Protein AF-A0A349EI60-F1 (afdb_monomer_lite)

Secondary structure (DSSP, 8-state):
---TT-TTS-GGG--TT--TTTTHHHHHTT----PPPHHHHHH-S-HHHHHHHHHHHHHHHHHHHTTS-GGGSSTT--

Structure (mmCIF, N/CA/C/O backbone):
data_AF-A0A349EI60-F1
#
_entry.id   AF-A0A349EI60-F1
#
loop_
_atom_site.group_PDB
_atom_site.id
_atom_site.type_symbol
_atom_site.label_atom_id
_atom_site.label_alt_id
_atom_site.label_comp_id
_atom_site.label_asym_id
_atom_site.label_entity_id
_atom_site.label_seq_id
_atom_site.pdbx_PDB_ins_code
_atom_site.Cartn_x
_atom_site.Cartn_y
_atom_site.Cartn_z
_atom_site.occupancy
_atom_site.B_iso_or_equiv
_atom_site.auth_seq_id
_atom_site.auth_comp_id
_atom_site.auth_asym_id
_atom_site.auth_atom_id
_atom_site.pdbx_PDB_model_num
ATOM 1 N N . MET A 1 1 ? 38.114 -10.516 -28.182 1.00 40.78 1 MET A N 1
ATOM 2 C CA . MET A 1 1 ? 37.449 -10.806 -29.468 1.00 40.78 1 MET A CA 1
ATOM 3 C C . MET A 1 1 ? 35.973 -10.469 -29.316 1.00 40.78 1 MET A C 1
ATOM 5 O O . MET A 1 1 ? 35.374 -10.975 -28.377 1.00 40.78 1 MET A O 1
ATOM 9 N N . ALA A 1 2 ? 35.425 -9.588 -30.158 1.00 48.28 2 ALA A N 1
ATOM 10 C CA . ALA A 1 2 ? 34.001 -9.241 -30.156 1.00 48.28 2 ALA A CA 1
ATOM 11 C C . ALA A 1 2 ? 33.172 -10.409 -30.725 1.00 48.28 2 ALA A C 1
ATOM 13 O O . ALA A 1 2 ? 33.569 -11.020 -31.718 1.00 48.28 2 ALA A O 1
ATOM 14 N N . ASN A 1 3 ? 32.073 -10.755 -30.054 1.00 54.50 3 ASN A N 1
ATOM 15 C CA . ASN A 1 3 ? 31.204 -11.881 -30.393 1.00 54.50 3 ASN A CA 1
ATOM 16 C C . ASN A 1 3 ? 30.256 -11.468 -31.534 1.00 54.50 3 ASN A C 1
ATOM 18 O O . ASN A 1 3 ? 29.392 -10.624 -31.341 1.00 54.50 3 ASN A O 1
ATOM 22 N N . GLN A 1 4 ? 30.446 -12.035 -32.727 1.00 59.41 4 GLN A N 1
ATOM 23 C CA . GLN A 1 4 ? 29.749 -11.675 -33.974 1.00 59.41 4 GLN A CA 1
ATOM 24 C C . GLN A 1 4 ? 28.333 -12.279 -34.103 1.00 59.41 4 GLN A C 1
ATOM 26 O O . GLN A 1 4 ? 27.943 -12.669 -35.199 1.00 59.41 4 GLN A O 1
ATOM 31 N N . ASN A 1 5 ? 27.572 -12.417 -33.012 1.00 58.12 5 ASN A N 1
ATOM 32 C CA . ASN A 1 5 ? 26.292 -13.147 -33.036 1.00 58.12 5 ASN A CA 1
ATOM 33 C C . ASN A 1 5 ? 25.040 -12.327 -32.697 1.00 58.12 5 ASN A C 1
ATOM 35 O O . ASN A 1 5 ? 23.972 -12.915 -32.615 1.00 58.12 5 ASN A O 1
ATOM 39 N N . ASP A 1 6 ? 25.130 -11.005 -32.575 1.00 59.75 6 ASP A N 1
ATOM 40 C CA . ASP A 1 6 ? 23.946 -10.151 -32.416 1.00 59.75 6 ASP A CA 1
ATOM 41 C C . ASP A 1 6 ? 24.151 -8.840 -33.186 1.00 59.75 6 ASP A C 1
ATOM 43 O O . ASP A 1 6 ? 24.499 -7.806 -32.626 1.00 59.75 6 ASP A O 1
ATOM 47 N N . LEU A 1 7 ? 23.990 -8.891 -34.512 1.00 62.81 7 LEU A N 1
ATOM 48 C CA . LEU A 1 7 ? 24.149 -7.720 -35.391 1.00 62.81 7 LEU A CA 1
ATOM 49 C C . LEU A 1 7 ? 23.086 -6.629 -35.151 1.00 62.81 7 LEU A C 1
ATOM 51 O O . LEU A 1 7 ? 23.266 -5.505 -35.613 1.00 62.81 7 LEU A O 1
ATOM 55 N N . ASP A 1 8 ? 22.024 -6.949 -34.407 1.00 72.44 8 ASP A N 1
ATOM 56 C CA . ASP A 1 8 ? 20.922 -6.038 -34.079 1.00 72.44 8 ASP A CA 1
ATOM 57 C C . ASP A 1 8 ? 20.994 -5.485 -32.640 1.00 72.44 8 ASP A C 1
ATOM 59 O O . ASP A 1 8 ? 20.154 -4.672 -32.245 1.00 72.44 8 ASP A O 1
ATOM 63 N N . MET A 1 9 ? 21.970 -5.913 -31.829 1.00 74.81 9 MET A N 1
ATOM 64 C CA . MET A 1 9 ? 22.125 -5.422 -30.459 1.00 74.81 9 MET A CA 1
ATOM 65 C C . MET A 1 9 ? 22.966 -4.147 -30.472 1.00 74.81 9 MET A C 1
ATOM 67 O O . MET A 1 9 ? 24.130 -4.162 -30.863 1.00 74.81 9 MET A O 1
ATOM 71 N N . LEU A 1 10 ? 22.364 -3.032 -30.055 1.00 78.88 10 LEU A N 1
ATOM 72 C CA . LEU A 1 10 ? 23.085 -1.767 -29.932 1.00 78.88 10 LEU A CA 1
ATOM 73 C C . LEU A 1 10 ? 24.145 -1.884 -28.823 1.00 78.88 10 LEU A C 1
ATOM 75 O O . LEU A 1 10 ? 23.896 -2.529 -27.799 1.00 78.88 10 LEU A O 1
ATOM 79 N N . ASP A 1 11 ? 25.304 -1.248 -29.017 1.00 77.50 11 ASP A N 1
ATOM 80 C CA . ASP A 1 11 ? 26.464 -1.320 -28.113 1.00 77.50 11 ASP A CA 1
ATOM 81 C C . ASP A 1 11 ? 26.106 -0.967 -26.653 1.00 77.50 11 ASP A C 1
ATOM 83 O O . ASP A 1 11 ? 26.707 -1.478 -25.706 1.00 77.50 11 ASP A O 1
ATOM 87 N N . GLU A 1 12 ? 25.086 -0.132 -26.440 1.00 78.56 12 GLU A N 1
ATOM 88 C CA . GLU A 1 12 ? 24.593 0.262 -25.117 1.00 78.56 12 GLU A CA 1
ATOM 89 C C . GLU A 1 12 ? 23.920 -0.877 -24.331 1.00 78.56 12 GLU A C 1
ATOM 91 O O . GLU A 1 12 ? 23.702 -0.748 -23.124 1.00 78.56 12 GLU A O 1
ATOM 96 N N . TYR A 1 13 ? 23.590 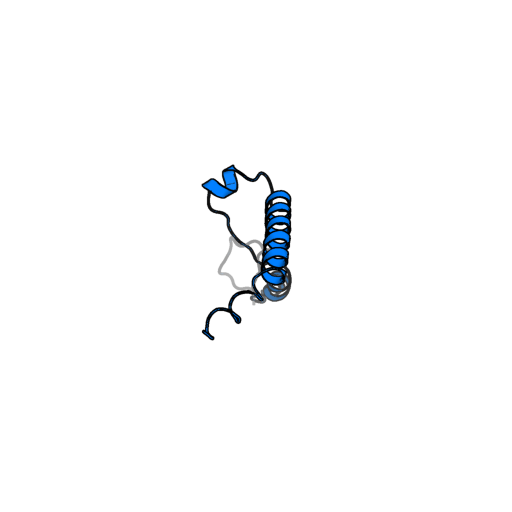-1.990 -24.989 1.00 76.88 13 TYR A N 1
ATOM 97 C CA . TYR A 1 13 ? 22.932 -3.151 -24.390 1.00 76.88 13 TYR A CA 1
ATOM 98 C C . TYR A 1 13 ? 23.910 -4.289 -24.056 1.00 76.88 13 TYR A C 1
ATOM 100 O O . TYR A 1 13 ? 23.476 -5.410 -23.786 1.00 76.88 13 TYR A O 1
ATOM 108 N N . ASP A 1 14 ? 25.222 -4.034 -23.999 1.00 81.12 14 ASP A N 1
ATOM 109 C CA . ASP A 1 14 ? 26.169 -5.021 -23.470 1.00 81.12 14 ASP A CA 1
ATOM 110 C C . ASP A 1 14 ? 25.981 -5.220 -21.952 1.00 81.12 14 ASP A C 1
ATOM 112 O O . ASP A 1 14 ? 26.537 -4.522 -21.099 1.00 81.12 14 ASP A O 1
ATOM 116 N N . PHE A 1 15 ? 25.189 -6.233 -21.602 1.00 78.94 15 PHE A N 1
ATOM 117 C CA . PHE A 1 15 ? 24.953 -6.648 -20.221 1.00 78.94 15 PHE A CA 1
ATOM 118 C C . PHE A 1 15 ? 25.960 -7.692 -19.715 1.00 78.94 15 PHE A C 1
ATOM 120 O O . PHE A 1 15 ? 25.746 -8.250 -18.634 1.00 78.94 15 PHE A O 1
ATOM 127 N N . SER A 1 16 ? 27.056 -7.972 -20.433 1.00 82.81 16 SER A N 1
ATOM 128 C CA . SER A 1 16 ? 28.063 -8.967 -20.021 1.00 82.81 16 SER A CA 1
ATOM 129 C C . SER A 1 16 ? 28.693 -8.662 -18.651 1.00 82.81 16 SER A C 1
ATOM 131 O O . SER A 1 16 ? 29.038 -9.579 -17.905 1.00 82.81 16 SER A O 1
ATOM 133 N N . GLY A 1 17 ? 28.759 -7.382 -18.264 1.00 81.81 17 GLY A N 1
ATOM 134 C CA . GLY A 1 17 ? 29.178 -6.916 -16.933 1.00 81.81 17 GLY A CA 1
ATOM 135 C C . GLY A 1 17 ? 28.063 -6.863 -15.873 1.00 81.81 17 GLY A C 1
ATOM 136 O O . GLY A 1 17 ? 28.268 -6.335 -14.774 1.00 81.81 17 GLY A O 1
ATOM 137 N N . GLY A 1 18 ? 26.861 -7.349 -16.185 1.00 82.69 18 GLY A N 1
ATOM 138 C CA . GLY A 1 18 ? 25.688 -7.275 -15.319 1.00 82.69 18 GLY A CA 1
ATOM 139 C C . GLY A 1 18 ? 25.817 -8.130 -14.054 1.00 82.69 18 GLY A C 1
ATOM 140 O O . GLY A 1 18 ? 25.948 -9.350 -14.111 1.00 82.69 18 GLY A O 1
ATOM 141 N N . VAL A 1 19 ? 25.699 -7.506 -12.877 1.00 86.44 19 VAL A N 1
ATOM 142 C CA . VAL A 1 19 ? 25.691 -8.216 -11.585 1.00 86.44 19 VAL A CA 1
ATOM 143 C C . VAL A 1 19 ? 24.252 -8.479 -11.140 1.00 86.44 19 VAL A C 1
ATOM 145 O O . VAL A 1 19 ? 23.510 -7.546 -10.808 1.00 86.44 19 VAL A O 1
ATOM 148 N N . ARG A 1 20 ? 23.856 -9.758 -11.082 1.00 85.00 20 ARG A N 1
ATOM 149 C CA . ARG A 1 20 ? 22.536 -10.166 -10.571 1.00 85.00 20 ARG A CA 1
ATOM 150 C C . ARG A 1 20 ? 22.324 -9.632 -9.154 1.00 85.00 20 ARG A C 1
ATOM 152 O O . ARG A 1 20 ? 23.139 -9.841 -8.263 1.00 85.00 20 ARG A O 1
ATOM 159 N N . GLY A 1 21 ? 21.207 -8.940 -8.946 1.00 83.38 21 GLY A N 1
ATOM 160 C CA . GLY A 1 21 ? 20.822 -8.441 -7.627 1.00 83.38 21 GLY A CA 1
ATOM 161 C C . GLY A 1 21 ? 21.633 -7.248 -7.102 1.00 83.38 21 GLY A C 1
ATOM 162 O O . GLY A 1 21 ? 21.511 -6.941 -5.917 1.00 83.38 21 GLY A O 1
ATOM 163 N N . LYS A 1 22 ? 22.392 -6.527 -7.948 1.00 83.75 22 LYS A N 1
ATOM 164 C CA . LYS A 1 22 ? 23.189 -5.332 -7.570 1.00 83.75 22 LYS A CA 1
ATOM 165 C C . LYS A 1 22 ? 22.427 -4.297 -6.723 1.00 83.75 22 LYS A C 1
ATOM 167 O O . LYS A 1 22 ? 23.013 -3.634 -5.868 1.00 83.75 22 LYS A O 1
ATOM 172 N N . TYR A 1 23 ? 21.116 -4.180 -6.933 1.00 80.44 23 TYR A N 1
ATOM 173 C CA . TYR A 1 23 ? 20.223 -3.272 -6.201 1.00 80.44 23 TYR A CA 1
ATOM 174 C C . TYR A 1 23 ? 19.175 -4.001 -5.350 1.00 80.44 23 TYR A C 1
ATOM 176 O O . TYR A 1 23 ? 18.430 -3.358 -4.617 1.00 80.44 23 TYR A O 1
ATOM 184 N N . ALA A 1 24 ? 19.142 -5.338 -5.382 1.00 76.25 24 ALA A N 1
ATOM 185 C CA . ALA A 1 24 ? 18.130 -6.130 -4.684 1.00 76.25 24 ALA A CA 1
ATOM 186 C C . ALA A 1 24 ? 18.179 -5.919 -3.165 1.00 76.25 24 ALA A C 1
ATOM 188 O O . ALA A 1 24 ? 17.144 -5.883 -2.512 1.00 76.25 24 ALA A O 1
ATOM 189 N N . LYS A 1 25 ? 19.376 -5.729 -2.591 1.00 70.62 25 LYS A N 1
ATOM 190 C CA . LYS A 1 25 ? 19.528 -5.440 -1.157 1.00 70.62 25 LYS A CA 1
ATOM 191 C C . LYS A 1 25 ? 18.907 -4.090 -0.767 1.00 70.62 25 LYS A C 1
ATOM 193 O O . LYS A 1 25 ? 18.137 -4.056 0.180 1.00 70.62 25 LYS A O 1
ATOM 198 N N . ARG A 1 26 ? 19.151 -3.035 -1.555 1.00 70.44 26 ARG A N 1
ATOM 199 C CA . ARG A 1 26 ? 18.552 -1.701 -1.352 1.00 70.44 26 ARG A CA 1
ATOM 200 C C . ARG A 1 26 ? 17.030 -1.716 -1.487 1.00 70.44 26 ARG A C 1
ATOM 202 O O . ARG A 1 26 ? 16.347 -0.999 -0.773 1.00 70.44 26 ARG A O 1
ATOM 209 N N . TYR A 1 27 ? 16.504 -2.562 -2.371 1.00 63.22 27 TYR A N 1
ATOM 210 C CA . TYR A 1 27 ? 15.060 -2.744 -2.530 1.00 63.22 27 TYR A CA 1
ATOM 211 C C . TYR A 1 27 ? 14.423 -3.480 -1.338 1.00 63.22 27 TYR A C 1
ATOM 213 O O . TYR A 1 27 ? 13.316 -3.151 -0.927 1.00 63.22 27 TYR A O 1
ATOM 221 N N . ARG A 1 28 ? 15.135 -4.453 -0.749 1.00 62.66 28 ARG A N 1
ATOM 222 C CA . ARG A 1 28 ? 14.669 -5.217 0.424 1.00 62.66 28 ARG A CA 1
ATOM 223 C C . ARG A 1 28 ? 14.708 -4.432 1.734 1.00 62.66 28 ARG A C 1
ATOM 225 O O . ARG A 1 28 ? 13.961 -4.761 2.644 1.00 62.66 28 ARG A O 1
ATOM 232 N N . GLU A 1 29 ? 15.570 -3.427 1.843 1.00 64.31 29 GLU A N 1
ATOM 233 C CA . GLU A 1 29 ? 15.712 -2.614 3.059 1.00 64.31 29 GLU A CA 1
ATOM 234 C C . GLU A 1 29 ? 14.557 -1.614 3.265 1.00 64.31 29 GLU A C 1
ATOM 236 O O . GLU A 1 29 ? 14.433 -1.071 4.358 1.00 64.31 29 GLU A O 1
ATOM 241 N N . GLY A 1 30 ? 13.705 -1.370 2.258 1.00 60.50 30 GLY A N 1
ATOM 242 C CA . GLY A 1 30 ? 12.795 -0.218 2.277 1.00 60.50 30 GLY A CA 1
ATOM 243 C C . GLY A 1 30 ? 11.292 -0.486 2.224 1.00 60.50 30 GLY A C 1
ATOM 244 O O . GLY A 1 30 ? 10.538 0.388 2.645 1.00 60.50 30 GLY A O 1
ATOM 245 N N . THR A 1 31 ? 10.824 -1.633 1.714 1.00 61.72 31 THR A N 1
ATOM 246 C CA . THR A 1 31 ? 9.401 -1.723 1.336 1.00 61.72 31 THR A CA 1
ATOM 247 C C . THR A 1 31 ? 8.815 -3.117 1.524 1.00 61.72 31 THR A C 1
ATOM 249 O O . THR A 1 31 ? 9.175 -4.058 0.820 1.00 61.72 31 THR A O 1
ATOM 252 N N . ASN A 1 32 ? 7.843 -3.233 2.433 1.00 73.12 32 ASN A N 1
ATOM 253 C CA . ASN A 1 32 ? 6.885 -4.334 2.421 1.00 73.12 32 ASN A CA 1
ATOM 254 C C . ASN A 1 32 ? 5.735 -3.946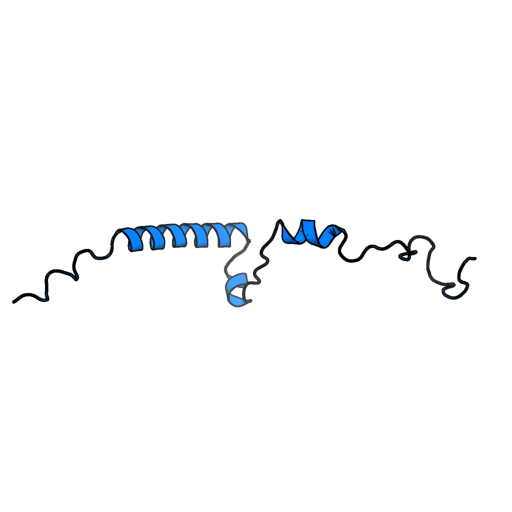 1.480 1.00 73.12 32 ASN A C 1
ATOM 256 O O . ASN A 1 32 ? 4.914 -3.098 1.830 1.00 73.12 32 ASN A O 1
ATOM 260 N N . LEU A 1 33 ? 5.725 -4.501 0.267 1.00 79.81 33 LEU A N 1
ATOM 261 C CA . LEU A 1 33 ? 4.674 -4.232 -0.710 1.00 79.81 33 LEU A CA 1
ATOM 262 C C . LEU A 1 33 ? 3.483 -5.148 -0.426 1.00 79.81 33 LEU A C 1
ATOM 264 O O . LEU A 1 33 ? 3.572 -6.361 -0.602 1.00 79.81 33 LEU A O 1
ATOM 268 N N . VAL A 1 34 ? 2.365 -4.553 -0.024 1.00 82.25 34 VAL A N 1
ATOM 269 C CA . VAL A 1 34 ? 1.101 -5.262 0.183 1.00 82.25 34 VAL A CA 1
ATOM 270 C C . VAL A 1 34 ? 0.123 -4.791 -0.882 1.00 82.25 34 VAL A C 1
ATOM 272 O O . VAL A 1 34 ? -0.153 -3.596 -0.988 1.00 82.25 34 VAL A O 1
ATOM 275 N N . ARG A 1 35 ? -0.379 -5.729 -1.688 1.00 89.00 35 ARG A N 1
ATOM 276 C CA . ARG A 1 35 ? -1.454 -5.448 -2.641 1.00 89.00 35 ARG A CA 1
ATOM 277 C C . ARG A 1 35 ? -2.783 -5.458 -1.892 1.00 89.00 35 ARG A C 1
ATOM 279 O O . ARG A 1 35 ? -3.022 -6.372 -1.109 1.00 89.00 35 ARG A O 1
ATOM 286 N N . LEU A 1 36 ? -3.622 -4.461 -2.144 1.00 91.25 36 LEU A N 1
ATOM 287 C CA . LEU A 1 36 ? -5.016 -4.475 -1.711 1.00 91.25 36 LEU A CA 1
ATOM 288 C C . LEU A 1 36 ? -5.853 -5.255 -2.726 1.00 91.25 36 LEU A C 1
ATOM 290 O O . LEU A 1 36 ? -5.502 -5.303 -3.909 1.00 91.25 36 LEU A O 1
ATOM 294 N N . ASP A 1 37 ? -6.938 -5.858 -2.261 1.00 95.31 37 ASP A N 1
ATOM 295 C CA . ASP A 1 37 ? -7.958 -6.395 -3.157 1.00 95.31 37 ASP A CA 1
ATOM 296 C C . ASP A 1 37 ? -8.732 -5.249 -3.828 1.00 95.31 37 ASP A C 1
ATOM 298 O O . ASP A 1 37 ? -8.737 -4.115 -3.338 1.00 95.31 37 ASP A O 1
ATOM 302 N N . ASP A 1 38 ? -9.335 -5.530 -4.986 1.00 94.06 38 ASP A N 1
ATOM 303 C CA . ASP A 1 38 ? -9.917 -4.506 -5.867 1.00 94.06 38 ASP A CA 1
ATOM 304 C C . ASP A 1 38 ? -11.050 -3.720 -5.189 1.00 94.06 38 ASP A C 1
ATOM 306 O O . ASP A 1 38 ? -11.190 -2.514 -5.389 1.00 94.06 38 ASP A O 1
ATOM 310 N N . ASP A 1 39 ? -11.839 -4.387 -4.350 1.00 94.81 39 ASP A N 1
ATOM 311 C CA . ASP A 1 39 ? -12.919 -3.788 -3.570 1.00 94.81 39 ASP A CA 1
ATOM 312 C C . ASP A 1 39 ? -12.390 -2.834 -2.492 1.00 94.81 39 ASP A C 1
ATOM 314 O O . ASP A 1 39 ? -12.918 -1.737 -2.313 1.00 94.81 39 ASP A O 1
ATOM 318 N N . VAL A 1 40 ? -11.303 -3.205 -1.817 1.00 91.00 40 VAL A N 1
ATOM 319 C CA . VAL A 1 40 ? -10.640 -2.363 -0.815 1.00 91.00 40 VAL A CA 1
ATOM 320 C C . VAL A 1 40 ? -9.947 -1.173 -1.483 1.00 91.00 40 VAL A C 1
ATOM 322 O O . VAL A 1 40 ? -10.035 -0.047 -0.992 1.00 91.00 40 VAL A O 1
ATOM 325 N N . ALA A 1 41 ? -9.293 -1.392 -2.624 1.00 92.25 41 ALA A N 1
ATOM 326 C CA . ALA A 1 41 ? -8.647 -0.337 -3.400 1.00 92.25 41 ALA A CA 1
ATOM 327 C C . ALA A 1 41 ? -9.653 0.669 -3.986 1.00 92.25 41 ALA A C 1
ATOM 329 O O . ALA A 1 41 ? -9.323 1.841 -4.130 1.00 92.25 41 ALA A O 1
ATOM 330 N N . ALA A 1 42 ? -10.885 0.247 -4.283 1.00 92.94 42 ALA A N 1
ATOM 331 C CA . ALA A 1 42 ? -11.943 1.150 -4.736 1.00 92.94 42 ALA A CA 1
ATOM 332 C C . ALA A 1 42 ? -12.425 2.118 -3.639 1.00 92.94 42 ALA A C 1
ATOM 334 O O . ALA A 1 42 ? -12.982 3.171 -3.951 1.00 92.94 42 ALA A O 1
ATOM 335 N N . ILE A 1 43 ? -12.222 1.769 -2.365 1.00 94.69 43 ILE A N 1
ATOM 336 C CA . ILE A 1 43 ? -12.635 2.585 -1.216 1.00 94.69 43 ILE A CA 1
ATOM 337 C C . ILE A 1 43 ? -11.571 3.633 -0.869 1.00 94.69 43 ILE A C 1
ATOM 339 O O . ILE A 1 43 ? -11.920 4.750 -0.492 1.00 94.69 43 ILE A O 1
ATOM 343 N N . PHE A 1 44 ? -10.285 3.291 -0.990 1.00 92.00 44 PHE A N 1
ATOM 344 C CA . PHE A 1 44 ? -9.183 4.155 -0.563 1.00 92.00 44 PHE A CA 1
ATOM 345 C C . PHE A 1 44 ? -8.458 4.789 -1.742 1.00 92.00 44 PHE A C 1
ATOM 347 O O . PHE A 1 44 ? -7.952 4.102 -2.625 1.00 92.00 44 PHE A O 1
ATOM 354 N N . SER A 1 45 ? -8.337 6.115 -1.719 1.00 86.25 45 SER A N 1
ATOM 355 C CA . SER A 1 45 ? -7.760 6.857 -2.848 1.00 86.25 45 SER A CA 1
ATOM 356 C C . SER A 1 45 ? -6.229 6.881 -2.834 1.00 86.25 45 SER A C 1
ATOM 358 O O . SER A 1 45 ? -5.613 7.188 -3.856 1.00 86.25 45 SER A O 1
ATOM 360 N N . SER A 1 46 ? -5.592 6.589 -1.691 1.00 91.12 46 SER A N 1
ATOM 361 C CA . SER A 1 46 ? -4.129 6.577 -1.583 1.00 91.12 46 SER A CA 1
ATOM 362 C C . SER A 1 46 ? -3.582 5.685 -0.462 1.00 91.12 46 SER A C 1
ATOM 364 O O . SER A 1 46 ? -4.274 5.329 0.496 1.00 91.12 46 SER A O 1
ATOM 366 N N . SER A 1 47 ? -2.287 5.360 -0.550 1.00 90.31 47 SER A N 1
ATOM 367 C CA . SER A 1 47 ? -1.554 4.624 0.488 1.00 90.31 47 SER A CA 1
ATOM 368 C C . SER A 1 47 ? -1.508 5.356 1.830 1.00 90.31 47 SER A C 1
ATOM 370 O O . SER A 1 47 ? -1.442 4.722 2.885 1.00 90.31 47 SER A O 1
ATOM 372 N N . GLU A 1 48 ? -1.520 6.686 1.819 1.00 92.75 48 GLU A N 1
ATOM 373 C CA . GLU A 1 48 ? -1.478 7.515 3.025 1.00 92.75 48 GLU A CA 1
ATOM 374 C C . GLU A 1 48 ? -2.770 7.357 3.830 1.00 92.75 48 GLU A C 1
ATOM 376 O O . GLU A 1 48 ? -2.707 7.181 5.050 1.00 92.75 48 GLU A O 1
ATOM 381 N N . GLU A 1 49 ? -3.920 7.352 3.149 1.00 94.44 49 GLU A N 1
ATOM 382 C CA . GLU A 1 49 ? -5.242 7.181 3.758 1.00 94.44 49 GLU A CA 1
ATOM 383 C C . GLU A 1 49 ? -5.373 5.810 4.435 1.00 94.44 49 GLU A C 1
ATOM 385 O O . GLU A 1 49 ? -5.700 5.726 5.624 1.00 94.44 49 GLU A O 1
ATOM 390 N N . VAL A 1 50 ? -4.992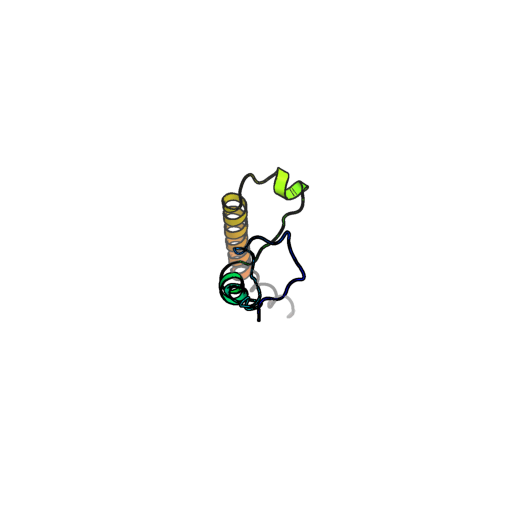 4.744 3.724 1.00 93.19 50 VAL A N 1
ATOM 391 C CA . VAL A 1 50 ? -4.969 3.371 4.255 1.00 93.19 50 VAL A CA 1
ATOM 392 C C . VAL A 1 50 ? -4.098 3.291 5.509 1.00 93.19 50 VAL A C 1
ATOM 394 O O . VAL A 1 50 ? -4.530 2.815 6.561 1.00 93.19 50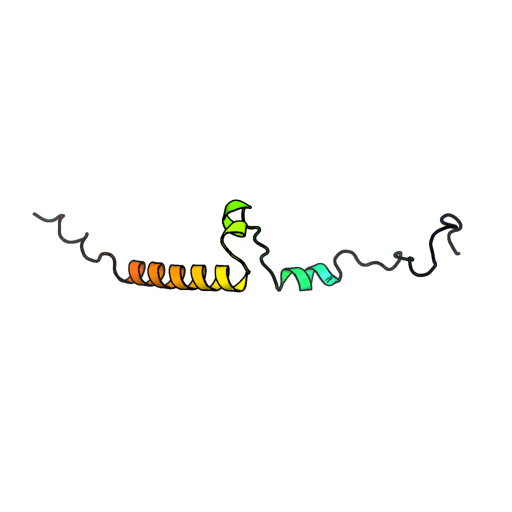 VAL A O 1
ATOM 397 N N . ASN A 1 51 ? -2.871 3.810 5.434 1.00 94.12 51 ASN A N 1
ATOM 398 C CA . ASN A 1 51 ? -1.932 3.759 6.551 1.00 94.12 51 ASN A CA 1
ATOM 399 C C . ASN A 1 51 ? -2.418 4.561 7.764 1.00 94.12 51 ASN A C 1
ATOM 401 O O . ASN A 1 51 ? -2.232 4.129 8.903 1.00 94.12 51 ASN A O 1
ATOM 405 N N . MET A 1 52 ? -3.034 5.722 7.550 1.00 95.44 52 MET A N 1
ATOM 406 C CA . MET A 1 52 ? -3.602 6.532 8.626 1.00 95.44 52 MET A CA 1
ATOM 407 C C . MET A 1 52 ? -4.708 5.776 9.373 1.00 95.44 52 MET A C 1
ATOM 409 O O . MET A 1 52 ? -4.721 5.764 10.611 1.00 95.44 52 MET A O 1
ATOM 413 N N . ILE A 1 53 ? -5.607 5.120 8.639 1.00 95.00 53 ILE A N 1
ATOM 414 C CA . ILE A 1 53 ? -6.729 4.372 9.213 1.00 95.00 53 ILE A CA 1
ATOM 415 C C . ILE A 1 53 ? -6.221 3.156 9.982 1.00 95.00 53 ILE A C 1
ATOM 417 O O . ILE A 1 53 ? -6.556 3.001 11.157 1.00 95.00 53 ILE A O 1
ATOM 421 N N . LEU A 1 54 ? -5.340 2.352 9.382 1.00 94.19 54 LEU A N 1
ATOM 422 C CA . LEU A 1 54 ? -4.767 1.175 10.042 1.00 94.19 54 LEU A CA 1
ATOM 423 C C . LEU A 1 54 ? -3.994 1.545 11.318 1.00 94.19 54 LEU A C 1
ATOM 425 O O . LEU A 1 54 ? -4.109 0.855 12.331 1.00 94.19 54 LEU A O 1
ATOM 429 N N . ARG A 1 55 ? -3.262 2.669 11.327 1.00 95.75 55 ARG A N 1
ATOM 430 C CA . ARG A 1 55 ? -2.593 3.184 12.539 1.00 95.75 55 ARG A CA 1
ATOM 431 C C . ARG A 1 55 ? -3.591 3.596 13.617 1.00 95.75 55 ARG A C 1
ATOM 433 O O . ARG A 1 55 ? -3.355 3.339 14.796 1.00 95.75 55 ARG A O 1
ATOM 440 N N . SER A 1 56 ? -4.680 4.253 13.228 1.00 94.88 56 SER A N 1
ATOM 441 C CA . SER A 1 56 ? -5.728 4.688 14.158 1.00 94.88 56 SER A CA 1
ATOM 442 C C . SER A 1 56 ? -6.434 3.487 14.784 1.00 94.88 56 SER A C 1
ATOM 444 O O . SER A 1 56 ? -6.570 3.424 16.005 1.00 94.88 56 SER A O 1
ATOM 446 N N . LEU A 1 57 ? -6.771 2.488 13.968 1.00 94.12 57 LEU A N 1
ATOM 447 C CA . LEU A 1 57 ? -7.338 1.223 14.424 1.00 94.12 57 LEU A CA 1
ATOM 448 C C . LEU A 1 57 ? -6.377 0.475 15.359 1.00 94.12 57 LEU A C 1
ATOM 450 O O . LEU A 1 57 ? -6.782 0.034 16.432 1.00 94.12 57 LEU A O 1
ATOM 454 N N . GLY A 1 58 ? -5.090 0.405 15.007 1.00 94.19 58 GLY A N 1
ATOM 455 C CA . GLY A 1 58 ? -4.065 -0.212 15.848 1.00 94.19 58 GLY A CA 1
ATOM 456 C C . GLY A 1 58 ? -3.970 0.422 17.238 1.00 94.19 58 GLY A C 1
ATOM 457 O O . GLY A 1 58 ? -3.865 -0.297 18.229 1.00 94.19 58 GLY A O 1
ATOM 458 N N . LYS A 1 59 ? -4.084 1.754 17.345 1.00 92.62 59 LYS A N 1
ATOM 459 C CA . LYS A 1 59 ? -4.120 2.444 18.648 1.00 92.62 59 LYS A CA 1
ATOM 460 C C . LYS A 1 59 ? -5.332 2.033 19.481 1.00 92.62 59 LYS A C 1
ATOM 462 O O . LYS A 1 59 ? -5.182 1.799 20.676 1.00 92.62 59 LYS A O 1
ATOM 467 N N . ILE A 1 60 ? -6.512 1.934 18.868 1.00 92.25 60 ILE A N 1
ATOM 468 C CA . ILE A 1 60 ? -7.745 1.529 19.561 1.00 92.25 60 ILE A CA 1
ATOM 469 C C . ILE A 1 60 ? -7.602 0.104 20.106 1.00 92.25 60 ILE A C 1
ATOM 471 O O . ILE A 1 60 ? -7.867 -0.131 21.284 1.00 92.25 60 ILE A O 1
ATOM 475 N N . ILE A 1 61 ? -7.118 -0.824 19.278 1.00 91.50 61 ILE A N 1
ATOM 476 C CA . ILE A 1 61 ? -6.905 -2.224 19.668 1.00 91.50 61 ILE A CA 1
ATOM 477 C C . ILE A 1 61 ? -5.885 -2.318 20.813 1.00 91.50 61 ILE A C 1
ATOM 479 O O . ILE A 1 61 ? -6.169 -2.940 2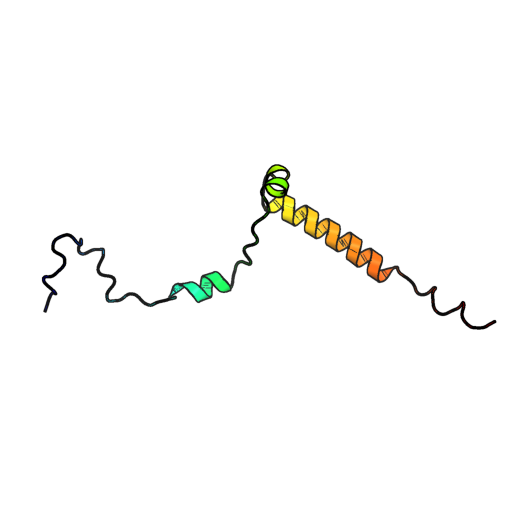1.834 1.00 91.50 61 ILE A O 1
ATOM 483 N N . GLN A 1 62 ? -4.745 -1.625 20.710 1.00 87.19 62 GLN A N 1
ATOM 484 C CA . GLN A 1 62 ? -3.731 -1.592 21.774 1.00 87.19 62 GLN A CA 1
ATOM 485 C C . GLN A 1 62 ? -4.258 -0.997 23.087 1.00 87.19 62 GLN A C 1
ATOM 487 O O . GLN A 1 62 ? -3.849 -1.413 24.171 1.00 87.19 62 GLN A O 1
ATOM 492 N N . HIS A 1 63 ? -5.149 -0.005 23.015 1.00 78.88 63 HIS A N 1
ATOM 493 C CA . HIS A 1 63 ? -5.803 0.545 24.200 1.00 78.88 63 HIS A CA 1
ATOM 494 C C . HIS A 1 63 ? -6.772 -0.455 24.837 1.00 78.88 63 HIS A C 1
ATOM 496 O O . HIS A 1 63 ? -6.831 -0.525 26.061 1.00 78.88 63 HIS A O 1
ATOM 502 N N . HIS A 1 64 ? -7.480 -1.254 24.039 1.00 72.38 64 HIS A N 1
ATOM 503 C CA . HIS A 1 64 ? -8.386 -2.287 24.539 1.00 72.38 64 HIS A CA 1
ATOM 504 C C . HIS A 1 64 ? -7.641 -3.459 25.203 1.00 72.38 64 HIS A C 1
ATOM 506 O O . HIS A 1 64 ? -8.070 -3.937 26.250 1.00 72.38 64 HIS A O 1
ATOM 512 N N . GLU A 1 65 ? -6.487 -3.875 24.671 1.00 64.75 65 GLU A N 1
ATOM 513 C CA . GLU A 1 65 ? -5.649 -4.916 25.295 1.00 64.75 65 GLU A CA 1
ATOM 514 C C . GLU A 1 65 ? -5.099 -4.500 26.665 1.00 64.75 65 GLU A C 1
ATOM 516 O O . GLU A 1 65 ? -4.955 -5.327 27.560 1.00 64.75 65 GLU A O 1
ATOM 521 N N . LYS A 1 66 ? -4.840 -3.204 26.871 1.00 59.88 66 LYS A N 1
ATOM 522 C CA . LYS A 1 66 ? -4.428 -2.677 28.182 1.00 59.88 66 LYS A CA 1
ATOM 523 C C . LYS A 1 66 ? -5.583 -2.575 29.189 1.00 59.88 66 LYS A C 1
ATOM 525 O O . LYS A 1 66 ? -5.320 -2.316 30.360 1.00 59.88 66 LYS A O 1
ATOM 530 N N . ILE A 1 67 ? -6.837 -2.736 28.750 1.00 58.50 67 ILE A N 1
ATOM 531 C CA . ILE A 1 67 ? -8.052 -2.461 29.540 1.00 58.50 67 ILE A CA 1
ATOM 532 C C . ILE A 1 67 ? -8.907 -3.730 29.801 1.00 58.50 67 ILE A C 1
ATOM 534 O O . ILE A 1 67 ? -9.872 -3.656 30.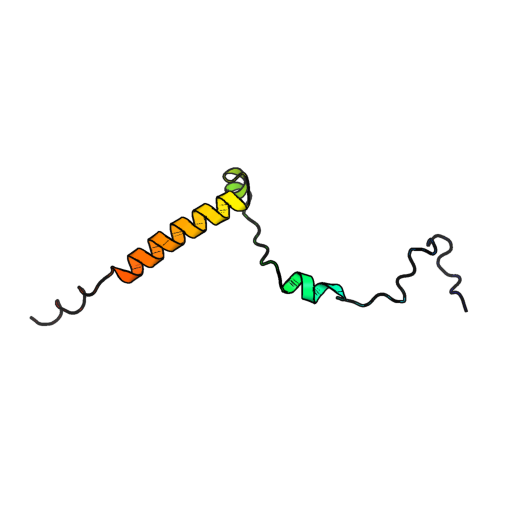559 1.00 58.50 67 ILE A O 1
ATOM 538 N N . GLY A 1 68 ? -8.553 -4.923 29.300 1.00 49.22 68 GLY A N 1
ATOM 539 C CA . GLY A 1 68 ? -9.339 -6.150 29.547 1.00 49.22 68 GLY A CA 1
ATOM 540 C C . GLY A 1 68 ? -8.538 -7.378 30.013 1.00 49.22 68 GLY A C 1
ATOM 541 O O . GLY A 1 68 ? -7.452 -7.614 29.497 1.00 49.22 68 GLY A O 1
ATOM 542 N N . PRO A 1 69 ? -9.091 -8.250 30.885 1.00 50.12 69 PRO A N 1
ATOM 543 C CA . PRO A 1 69 ? -9.803 -7.975 32.127 1.00 50.12 69 PRO A CA 1
ATOM 544 C C . PRO A 1 69 ? -9.020 -8.536 33.337 1.00 50.12 69 PRO A C 1
ATOM 546 O O . PRO A 1 69 ? -8.773 -9.734 33.440 1.00 50.12 69 PRO A O 1
ATOM 549 N N . THR A 1 70 ? -8.775 -7.720 34.364 1.00 50.00 70 THR A N 1
ATOM 550 C CA . THR A 1 70 ? -8.465 -8.232 35.722 1.00 50.00 70 THR A CA 1
ATOM 551 C C . THR A 1 70 ? -9.694 -8.915 36.367 1.00 50.00 70 THR A C 1
ATOM 553 O O . THR A 1 70 ? -9.625 -9.438 37.473 1.00 50.00 70 THR A O 1
ATOM 556 N N . SER A 1 71 ? -10.839 -8.975 35.674 1.00 50.97 71 SER A N 1
ATOM 557 C CA . SER A 1 71 ? -12.119 -9.465 36.202 1.00 50.97 71 SER A CA 1
ATOM 558 C C . SER A 1 71 ? -12.491 -10.900 35.791 1.00 50.97 71 SER A C 1
ATOM 560 O O . SER A 1 71 ? -13.675 -11.220 35.713 1.00 50.97 71 SER A O 1
ATOM 562 N N . SER A 1 72 ? -11.521 -11.784 35.546 1.00 43.16 72 SER A N 1
ATOM 563 C CA . SER A 1 72 ? -11.799 -13.231 35.410 1.00 43.16 72 SER A CA 1
ATOM 564 C C . SER A 1 72 ? -11.192 -14.084 36.528 1.00 43.16 72 SER A C 1
ATOM 566 O O . SER A 1 72 ? -11.462 -15.276 36.583 1.00 43.16 72 SER A O 1
ATOM 568 N N . ALA A 1 73 ? -10.444 -13.494 37.470 1.00 50.56 73 ALA A N 1
ATOM 569 C CA . ALA A 1 73 ? -9.793 -14.240 38.554 1.00 50.56 73 ALA A CA 1
ATOM 570 C C . ALA A 1 73 ? -10.578 -14.288 39.886 1.00 50.56 73 ALA A C 1
ATOM 572 O O . ALA A 1 73 ? -10.069 -14.845 40.854 1.00 50.56 73 ALA A O 1
ATOM 573 N N . ILE A 1 74 ? -11.790 -13.714 39.978 1.00 50.19 74 ILE A N 1
ATOM 574 C CA . ILE A 1 74 ? -12.538 -13.633 41.257 1.00 50.19 74 ILE A CA 1
ATOM 575 C C . ILE A 1 74 ? -13.781 -14.550 41.311 1.00 50.19 74 ILE A C 1
ATOM 577 O O . ILE A 1 74 ? -14.250 -14.853 42.402 1.00 50.19 74 ILE A O 1
ATOM 581 N N . ILE A 1 75 ? -14.281 -15.094 40.193 1.00 47.09 75 ILE A N 1
ATOM 582 C CA . ILE A 1 75 ? -15.553 -15.862 40.183 1.00 47.09 75 ILE A CA 1
ATOM 583 C C . ILE A 1 75 ? -15.342 -17.395 40.254 1.00 47.09 75 ILE A C 1
ATOM 585 O O . ILE A 1 75 ? -16.232 -18.164 39.929 1.00 47.09 75 ILE A O 1
ATOM 589 N N . GLU A 1 76 ? -14.190 -17.878 40.730 1.00 43.81 76 GLU A N 1
ATOM 590 C CA . GLU A 1 76 ? -13.961 -19.329 40.917 1.00 43.81 76 GLU A CA 1
ATOM 591 C C . GLU A 1 76 ? -13.571 -19.708 42.358 1.00 43.81 76 GLU A C 1
ATOM 593 O O . GLU A 1 76 ? -12.816 -20.647 42.602 1.00 43.81 76 GLU A O 1
ATOM 598 N N . ARG A 1 77 ? -14.076 -18.962 43.349 1.00 48.12 77 ARG A N 1
ATOM 599 C CA . ARG A 1 77 ? -14.045 -19.378 44.761 1.00 48.12 77 ARG A CA 1
ATOM 600 C C . ARG A 1 77 ? -15.323 -18.966 45.483 1.00 48.12 77 ARG A C 1
ATOM 602 O O . ARG A 1 77 ? -15.323 -17.982 46.219 1.00 48.12 77 ARG A O 1
ATOM 609 N N . SER A 1 78 ? -16.401 -19.716 45.289 1.00 43.81 78 SER A N 1
ATOM 610 C CA . SER A 1 78 ? -17.496 -19.867 46.260 1.00 43.81 78 SER A CA 1
ATOM 611 C C . SER A 1 78 ? -18.260 -21.144 45.960 1.00 43.81 78 SER A C 1
ATOM 613 O O . SER A 1 78 ? -18.616 -21.328 44.777 1.00 43.81 78 SER A O 1
#

Foldseek 3Di:
DDDPDCPPDDPVPPCVVPDPCPCVVVVVVDDDDDDDDPVVCVVDPDPVRVVVVVVVVVVVVVVVVVPDDPPPPPPPDD

Radius of gyration: 27.56 Å; chains: 1; bounding box: 55×27×82 Å

Sequence (78 aa):
MANQNDLDMLDEYDFSGGVRGKYAKRYREGTNLVRLDDDVAAIFSSSEEVNMILRSLGKIIQHHEKIGPTSSAIIERS

pLDDT: mean 75.54, std 16.99, range [40.78, 95.75]